Protein AF-A0A354BP98-F1 (afdb_monomer)

Solvent-accessible surface area (backbone atoms only — not comparable to full-atom values): 5024 Å² total; per-residue (Å²): 143,64,80,79,72,76,49,52,73,72,56,44,51,56,46,49,70,67,56,64,78,69,85,75,74,72,70,24,53,71,60,24,44,68,49,39,62,72,77,36,71,86,53,63,88,52,98,58,46,50,58,50,51,48,59,76,40,49,90,78,45,53,68,66,22,55,72,44,47,87,84,78,74,83,73,81,79,126

Secondary structure (DSSP, 8-state):
--TTSSS-HHHHHHHHHHHGGGS--TTHHHHTHHHHHHH-TT--SSTTHHHHHHHHTTTTS-HHHHHHS---------

Mean predicted aligned error: 10.85 Å

pLDDT: mean 72.82, std 14.42, range [37.38, 89.25]

Structure (mmCIF, N/CA/C/O backbone):
data_AF-A0A354BP98-F1
#
_entry.id   AF-A0A354BP98-F1
#
loop_
_atom_site.group_PDB
_atom_site.id
_atom_site.type_symbol
_atom_site.label_atom_id
_atom_site.label_alt_id
_atom_site.label_comp_id
_atom_site.label_asym_id
_atom_site.label_entity_id
_atom_site.label_seq_id
_atom_site.pdbx_PDB_ins_code
_atom_site.Cartn_x
_atom_site.Cartn_y
_atom_site.Cartn_z
_atom_site.occupancy
_atom_site.B_iso_or_equiv
_atom_site.auth_seq_id
_atom_site.auth_comp_id
_atom_site.auth_asym_id
_atom_site.auth_atom_id
_atom_site.pdbx_PDB_model_num
ATOM 1 N N . MET A 1 1 ? -14.003 20.635 0.552 1.00 46.09 1 MET A N 1
ATOM 2 C CA . MET A 1 1 ? -13.534 20.596 1.961 1.00 46.09 1 MET A CA 1
ATOM 3 C C . MET A 1 1 ? -14.614 21.003 2.993 1.00 46.09 1 MET A C 1
ATOM 5 O O . MET A 1 1 ? -14.270 21.579 4.014 1.00 46.09 1 MET A O 1
ATOM 9 N N . GLN A 1 2 ? -15.914 20.711 2.791 1.00 45.50 2 GLN A N 1
ATOM 10 C CA . GLN A 1 2 ? -16.992 21.142 3.721 1.00 45.50 2 GLN A CA 1
ATOM 11 C C . GLN A 1 2 ? -17.846 19.998 4.306 1.00 45.50 2 GLN A C 1
ATOM 13 O O . GLN A 1 2 ? -18.542 20.207 5.295 1.00 45.50 2 GLN A O 1
ATOM 18 N N . ARG A 1 3 ? -17.730 18.764 3.791 1.00 51.88 3 ARG A N 1
ATOM 19 C CA . ARG A 1 3 ? -18.502 17.603 4.281 1.00 51.88 3 ARG A CA 1
ATOM 20 C C . ARG A 1 3 ? -18.162 17.173 5.719 1.00 51.88 3 ARG A C 1
ATOM 22 O O . ARG A 1 3 ? -18.959 16.505 6.357 1.00 51.88 3 ARG A O 1
ATOM 29 N N . ALA A 1 4 ? -17.019 17.600 6.260 1.00 53.03 4 ALA A N 1
ATOM 30 C CA . ALA A 1 4 ? -16.596 17.272 7.625 1.00 53.03 4 ALA A CA 1
ATOM 31 C C . ALA A 1 4 ? -17.265 18.128 8.722 1.00 53.03 4 ALA A C 1
ATOM 33 O O . ALA A 1 4 ? -17.209 17.752 9.888 1.00 53.03 4 ALA A O 1
ATOM 34 N N . ARG A 1 5 ? -17.883 19.274 8.381 1.00 51.06 5 ARG A N 1
ATOM 35 C CA . ARG A 1 5 ? -18.475 20.204 9.368 1.00 51.06 5 ARG A CA 1
ATOM 36 C C . ARG A 1 5 ? -19.912 19.862 9.767 1.00 51.06 5 ARG A C 1
ATOM 38 O O . ARG A 1 5 ? -20.341 20.293 10.828 1.00 51.06 5 ARG A O 1
ATOM 45 N N . GLN A 1 6 ? -20.630 19.123 8.921 1.00 59.00 6 GLN A N 1
ATOM 46 C CA . GLN A 1 6 ? -22.042 18.768 9.120 1.00 59.00 6 GLN A CA 1
ATOM 47 C C . GLN A 1 6 ? -22.249 17.485 9.927 1.00 59.00 6 GLN A C 1
ATOM 49 O O . GLN A 1 6 ? -23.372 17.177 10.309 1.00 59.00 6 GLN A O 1
ATOM 54 N N . VAL A 1 7 ? -2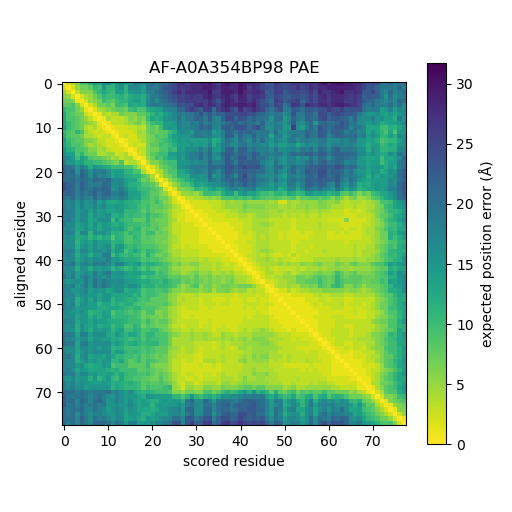1.178 16.741 10.201 1.00 67.06 7 VAL A N 1
ATOM 55 C CA . VAL A 1 7 ? -21.235 15.657 11.178 1.00 67.06 7 VAL A CA 1
ATOM 56 C C . VAL A 1 7 ? -21.404 16.289 12.557 1.00 67.06 7 VAL A C 1
ATOM 58 O O . VAL A 1 7 ? -20.678 17.229 12.879 1.00 67.06 7 VAL A O 1
ATOM 61 N N . ASP A 1 8 ? -22.354 15.801 13.352 1.00 70.00 8 ASP A N 1
ATOM 62 C CA . ASP A 1 8 ? -22.609 16.288 14.711 1.00 70.00 8 ASP A CA 1
ATOM 63 C C . ASP A 1 8 ? -21.314 16.341 15.545 1.00 70.00 8 ASP A C 1
ATOM 65 O O . ASP A 1 8 ? -20.478 15.445 15.434 1.00 70.00 8 ASP A O 1
ATOM 69 N N . GLN A 1 9 ? -21.111 17.379 16.364 1.00 68.50 9 GLN A N 1
ATOM 70 C CA . GLN A 1 9 ? -19.853 17.574 17.106 1.00 68.50 9 GLN A CA 1
ATOM 71 C C . GLN A 1 9 ? -19.521 16.394 18.037 1.00 68.50 9 GLN A C 1
ATOM 73 O O . GLN A 1 9 ? -18.344 16.053 18.192 1.00 68.50 9 GLN A O 1
ATOM 78 N N . SER A 1 10 ? -20.533 15.719 18.593 1.00 73.25 10 SER A N 1
ATOM 79 C CA . SER A 1 10 ? -20.341 14.515 19.407 1.00 73.25 10 SER A CA 1
ATOM 80 C C . SER A 1 10 ? -19.917 13.317 18.547 1.00 73.25 10 SER A C 1
ATOM 82 O O . SER A 1 10 ? -18.976 12.594 18.889 1.00 73.25 10 SER A O 1
ATOM 84 N N . CYS A 1 11 ? -20.505 13.173 17.355 1.00 74.62 11 CYS A N 1
ATOM 85 C CA . CYS A 1 11 ? -20.083 12.184 16.365 1.00 74.62 11 CYS A CA 1
ATOM 86 C C . CYS A 1 11 ? -18.686 12.489 15.807 1.00 74.62 11 CYS A C 1
ATOM 88 O O . CYS A 1 11 ? -17.900 11.568 15.582 1.00 74.62 11 CYS A O 1
ATOM 90 N N . GLN A 1 12 ? -18.324 13.765 15.644 1.00 76.50 12 GLN A N 1
ATOM 91 C CA . GLN A 1 12 ? -16.984 14.173 15.228 1.00 76.50 12 GLN A CA 1
ATOM 92 C C . GLN A 1 12 ? -15.936 13.743 16.249 1.00 76.50 12 GLN A C 1
ATOM 94 O O . GLN A 1 12 ? -14.854 13.329 15.846 1.00 76.50 12 GLN A O 1
ATOM 99 N N . GLN A 1 13 ? -16.228 13.816 17.550 1.00 70.81 13 GLN A N 1
ATOM 100 C CA . GLN A 1 13 ? -15.296 13.370 18.584 1.00 70.81 13 GLN A CA 1
ATOM 101 C C . GLN A 1 13 ? -15.050 11.856 18.509 1.00 70.81 13 GLN A C 1
ATOM 103 O O . GLN A 1 13 ? -13.896 11.428 18.534 1.00 70.81 13 GLN A O 1
ATOM 108 N N . ILE A 1 14 ? -16.106 11.058 18.318 1.00 70.00 14 ILE A N 1
ATOM 109 C CA . ILE A 1 14 ? -16.006 9.600 18.131 1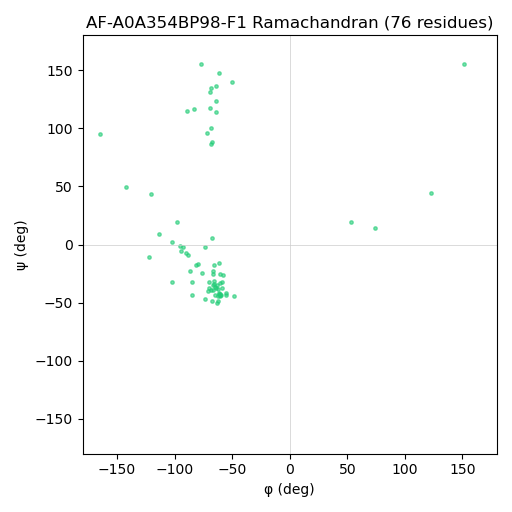.00 70.00 14 ILE A CA 1
ATOM 110 C C . ILE A 1 14 ? -15.201 9.266 16.869 1.00 70.00 14 ILE A C 1
ATOM 112 O O . ILE A 1 14 ? 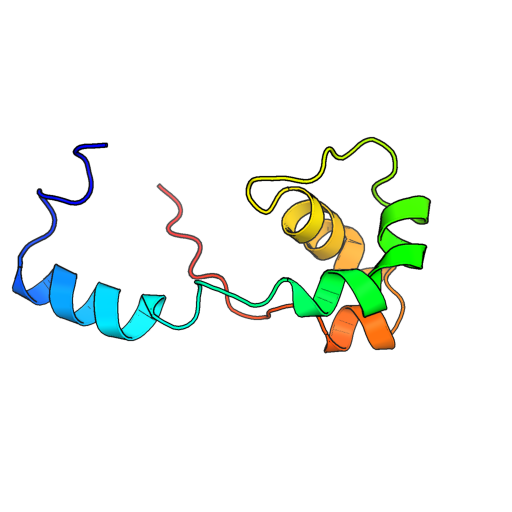-14.318 8.408 16.901 1.00 70.00 14 ILE A O 1
ATOM 116 N N . ILE A 1 15 ? -15.466 9.967 15.763 1.00 71.62 15 ILE A N 1
ATOM 117 C CA . ILE A 1 15 ? -14.727 9.792 14.509 1.00 71.62 15 ILE A CA 1
ATOM 118 C C . ILE A 1 15 ? -13.264 10.168 14.714 1.00 71.62 15 ILE A C 1
ATOM 120 O O . ILE A 1 15 ? -12.413 9.343 14.428 1.00 71.62 15 ILE A O 1
ATOM 124 N N . ARG A 1 16 ? -12.951 11.336 15.290 1.00 64.94 16 ARG A N 1
ATOM 125 C CA . ARG A 1 16 ? -11.568 11.773 15.557 1.00 64.94 16 ARG A CA 1
ATOM 126 C C . ARG A 1 16 ? -10.796 1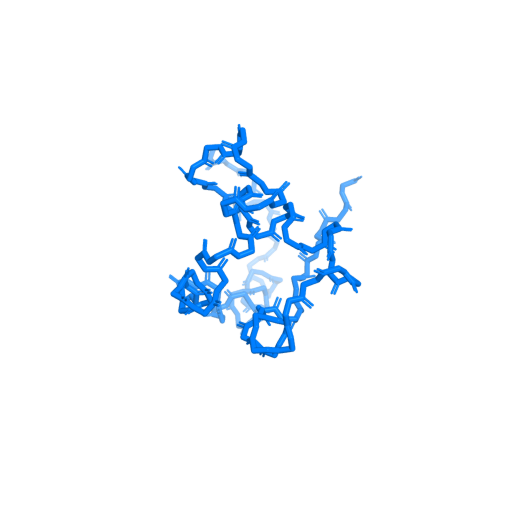0.752 16.388 1.00 64.94 16 ARG A C 1
ATOM 128 O O . ARG A 1 16 ? -9.662 10.447 16.045 1.00 64.94 16 ARG A O 1
ATOM 135 N N . GLN A 1 17 ? -11.404 10.194 17.433 1.00 64.00 17 GLN A N 1
ATOM 136 C CA . GLN A 1 17 ? -10.777 9.164 18.268 1.00 64.00 17 GLN A CA 1
ATOM 137 C C . GLN A 1 17 ? -10.526 7.853 17.501 1.00 64.00 17 GLN A C 1
ATOM 139 O O . GLN A 1 17 ? -9.514 7.194 17.727 1.00 64.00 17 GLN A O 1
ATOM 144 N N . ARG A 1 18 ? -11.409 7.487 16.562 1.00 60.75 18 ARG A N 1
ATOM 145 C CA . ARG A 1 18 ? -11.296 6.260 15.751 1.00 60.75 18 ARG A CA 1
ATOM 146 C C . ARG A 1 18 ? -10.411 6.423 14.508 1.00 60.75 18 ARG A C 1
ATOM 148 O O . ARG A 1 18 ? -9.723 5.482 14.128 1.00 60.75 18 ARG A O 1
ATOM 155 N N . THR A 1 19 ? -10.373 7.609 13.904 1.00 59.50 19 THR A N 1
ATOM 156 C CA . THR A 1 19 ? -9.602 7.933 12.691 1.00 59.50 19 THR A CA 1
ATOM 157 C C . THR A 1 19 ? -8.230 8.541 12.992 1.00 59.50 19 THR A C 1
ATOM 159 O O . THR A 1 19 ? -7.432 8.726 12.076 1.00 59.50 19 THR A O 1
ATOM 162 N N . ALA A 1 20 ? -7.907 8.833 14.260 1.00 53.25 20 ALA A N 1
ATOM 163 C CA . ALA A 1 20 ? -6.584 9.315 14.680 1.00 53.25 20 ALA A CA 1
ATOM 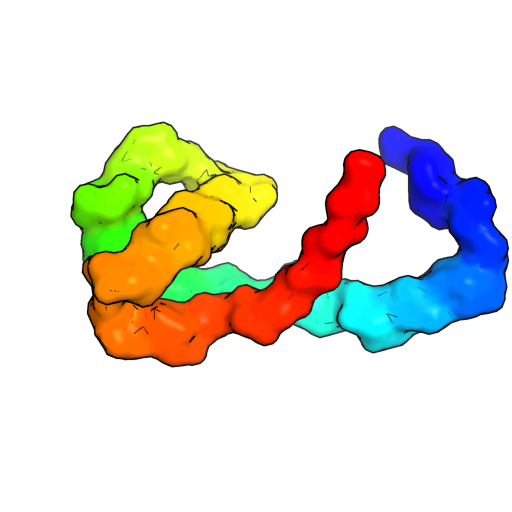164 C C . ALA A 1 20 ? -5.44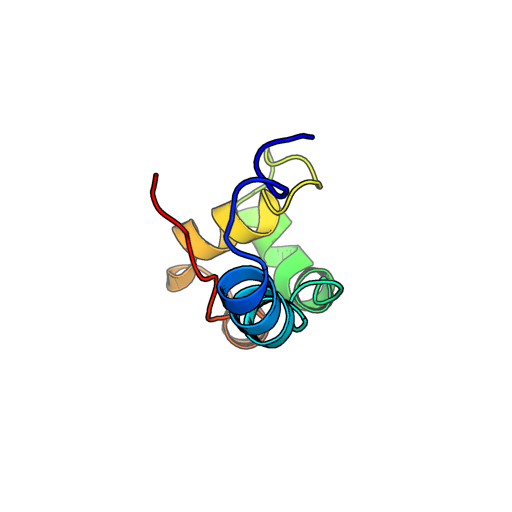0 8.327 14.387 1.00 53.25 20 ALA A C 1
ATOM 166 O O . ALA A 1 20 ? -4.282 8.732 14.357 1.00 53.25 20 ALA A O 1
ATOM 167 N N . ARG A 1 21 ? -5.741 7.051 14.104 1.00 50.66 21 ARG A N 1
ATOM 168 C CA . ARG A 1 21 ? -4.740 6.039 13.719 1.00 50.66 21 ARG A CA 1
ATOM 169 C C . ARG A 1 21 ? -4.188 6.198 12.297 1.00 50.66 21 ARG A C 1
ATOM 171 O O . ARG A 1 21 ? -3.346 5.411 11.889 1.00 50.66 21 ARG A O 1
ATOM 178 N N . TRP A 1 22 ? -4.663 7.176 11.527 1.00 52.62 22 TRP A N 1
ATOM 179 C CA . TRP A 1 22 ? -4.561 7.124 10.066 1.00 52.62 22 TRP A CA 1
ATOM 180 C C . TRP A 1 22 ? -3.648 8.166 9.410 1.00 52.62 22 TRP A C 1
ATOM 182 O O . TRP A 1 22 ? -3.628 8.271 8.189 1.00 52.62 22 TRP A O 1
ATOM 192 N N . LYS A 1 23 ? -2.861 8.928 10.180 1.00 51.50 23 LYS A N 1
ATOM 193 C CA . LYS A 1 23 ? -1.962 9.940 9.592 1.00 51.50 23 LYS A CA 1
ATOM 194 C C . LYS A 1 23 ? -0.548 9.483 9.237 1.00 51.50 23 LYS A C 1
ATOM 196 O O . LYS A 1 23 ? 0.145 10.255 8.591 1.00 51.50 23 LYS A O 1
ATOM 201 N N . ALA A 1 24 ? -0.110 8.274 9.573 1.00 53.59 24 ALA A N 1
ATOM 202 C CA . ALA A 1 24 ? 1.201 7.803 9.125 1.00 53.59 24 ALA A CA 1
ATOM 203 C C . ALA A 1 24 ? 1.337 6.292 9.302 1.00 53.59 24 ALA A C 1
ATOM 205 O O . ALA A 1 24 ? 1.725 5.818 10.363 1.00 53.59 24 ALA A O 1
ATOM 206 N N . ALA A 1 25 ? 1.056 5.529 8.254 1.00 54.56 25 ALA A N 1
ATOM 207 C CA . ALA A 1 25 ? 1.589 4.178 8.150 1.00 54.56 25 ALA A CA 1
ATOM 208 C C . ALA A 1 25 ? 1.960 3.882 6.696 1.00 54.56 25 ALA A C 1
ATOM 210 O O . ALA A 1 25 ? 1.626 2.840 6.156 1.00 54.56 25 ALA A O 1
ATOM 211 N N . ASP A 1 26 ? 2.706 4.793 6.066 1.00 61.75 26 ASP A N 1
ATOM 212 C CA . ASP A 1 26 ? 3.435 4.493 4.826 1.00 61.75 26 ASP A CA 1
ATOM 213 C C . ASP A 1 26 ? 4.591 3.493 5.057 1.00 61.75 26 ASP A C 1
ATOM 215 O O . ASP A 1 26 ? 5.354 3.202 4.140 1.00 61.75 26 ASP A O 1
ATOM 219 N N . GLY A 1 27 ? 4.728 2.937 6.270 1.00 70.88 27 GLY A N 1
ATOM 220 C CA . GLY A 1 27 ? 5.737 1.937 6.625 1.00 70.88 27 GLY A CA 1
ATOM 221 C C . GLY A 1 27 ? 5.642 0.648 5.805 1.00 70.88 27 GLY A C 1
ATOM 222 O O . GLY A 1 27 ? 6.664 0.013 5.561 1.00 70.88 27 GLY A O 1
ATOM 223 N N . TYR A 1 28 ? 4.457 0.311 5.280 1.00 79.25 28 TYR A N 1
ATOM 224 C CA . TYR A 1 28 ? 4.312 -0.832 4.375 1.00 79.25 28 TYR A CA 1
ATOM 225 C C . TYR A 1 28 ? 5.030 -0.613 3.036 1.00 79.25 28 TYR A C 1
ATOM 227 O O . TYR A 1 28 ? 5.384 -1.587 2.383 1.00 79.25 28 TYR A O 1
ATOM 235 N N . ARG A 1 29 ? 5.283 0.638 2.609 1.00 78.94 29 ARG A N 1
ATOM 236 C CA . ARG A 1 29 ? 5.857 0.924 1.281 1.00 78.94 29 ARG A CA 1
ATOM 237 C C . ARG A 1 29 ? 7.228 0.292 1.078 1.00 78.94 29 ARG A C 1
ATOM 239 O O . ARG A 1 29 ? 7.541 -0.089 -0.041 1.00 78.94 29 ARG A O 1
ATOM 246 N N . LEU A 1 30 ? 8.034 0.184 2.134 1.00 81.75 30 LEU A N 1
ATOM 247 C CA . LEU A 1 30 ? 9.356 -0.442 2.060 1.00 81.75 30 LEU A CA 1
ATOM 248 C C . LEU A 1 30 ? 9.242 -1.965 1.949 1.00 81.75 30 LEU A C 1
ATOM 250 O O . LEU A 1 30 ? 9.855 -2.556 1.066 1.00 81.75 30 LEU A O 1
ATOM 254 N N . ALA A 1 31 ? 8.411 -2.582 2.792 1.00 85.06 31 ALA A N 1
ATOM 255 C CA . ALA A 1 31 ? 8.161 -4.023 2.767 1.00 85.06 31 ALA A CA 1
ATOM 256 C C . ALA A 1 31 ? 7.496 -4.476 1.456 1.00 85.06 31 ALA A C 1
ATOM 258 O O . ALA A 1 31 ? 7.832 -5.522 0.912 1.00 85.06 31 ALA A O 1
ATOM 259 N N . CYS A 1 32 ? 6.590 -3.656 0.928 1.00 87.62 32 CYS A N 1
ATOM 260 C CA . CYS A 1 32 ? 5.828 -3.923 -0.284 1.00 87.62 32 CYS A CA 1
ATOM 261 C C . CYS A 1 32 ? 6.474 -3.370 -1.556 1.00 87.62 32 CYS A C 1
ATOM 263 O O . CYS A 1 32 ? 5.937 -3.590 -2.631 1.00 87.62 32 CYS A O 1
ATOM 265 N N . ALA A 1 33 ? 7.612 -2.671 -1.492 1.00 86.31 33 ALA A N 1
ATOM 266 C CA . ALA A 1 33 ? 8.281 -2.114 -2.671 1.00 86.31 33 ALA A CA 1
ATOM 267 C C . ALA A 1 33 ? 8.453 -3.108 -3.845 1.00 86.31 33 ALA A C 1
ATOM 269 O O . ALA A 1 33 ? 8.187 -2.707 -4.984 1.00 86.31 33 ALA A O 1
ATOM 270 N N . PRO A 1 34 ? 8.874 -4.375 -3.632 1.00 88.25 34 PRO A N 1
ATOM 271 C CA . PRO A 1 34 ? 8.972 -5.338 -4.730 1.00 88.25 34 PRO A CA 1
ATOM 272 C C . PRO A 1 34 ? 7.597 -5.742 -5.279 1.00 88.25 34 PRO A C 1
ATOM 274 O O . PRO A 1 34 ? 7.429 -5.830 -6.495 1.00 88.25 34 PRO A O 1
ATOM 277 N N . ASP A 1 35 ? 6.604 -5.924 -4.409 1.00 88.25 35 ASP A N 1
ATOM 278 C CA . ASP A 1 35 ? 5.246 -6.302 -4.807 1.00 88.25 35 ASP A CA 1
ATOM 279 C C . ASP A 1 35 ? 4.520 -5.164 -5.524 1.00 88.25 35 ASP A C 1
ATOM 281 O O . ASP A 1 35 ? 3.856 -5.402 -6.524 1.00 88.25 35 ASP A O 1
ATOM 285 N N . VAL A 1 36 ? 4.724 -3.911 -5.111 1.00 87.75 36 VAL A N 1
ATOM 286 C CA . VAL A 1 36 ? 4.204 -2.726 -5.807 1.00 87.75 36 VAL A CA 1
ATOM 287 C C . VAL A 1 36 ? 4.757 -2.655 -7.225 1.00 87.75 36 VAL A C 1
ATOM 289 O O . VAL A 1 36 ? 4.002 -2.421 -8.160 1.00 87.75 36 VAL A O 1
ATOM 292 N N . LYS A 1 37 ? 6.057 -2.902 -7.421 1.00 87.62 37 LYS A N 1
ATOM 293 C CA . LYS A 1 37 ? 6.652 -2.914 -8.767 1.00 87.62 37 LYS A CA 1
ATOM 294 C C . LYS A 1 37 ? 6.125 -4.055 -9.637 1.00 87.62 37 LYS A C 1
ATOM 296 O O . LYS A 1 37 ? 6.070 -3.902 -10.852 1.00 87.62 37 LYS A O 1
ATOM 301 N N . ARG A 1 38 ? 5.774 -5.191 -9.031 1.00 89.25 38 ARG A N 1
ATOM 302 C CA . ARG A 1 38 ? 5.318 -6.396 -9.737 1.00 89.25 38 ARG A CA 1
ATOM 303 C C . ARG A 1 38 ? 3.819 -6.368 -10.046 1.00 89.25 38 ARG A C 1
ATOM 305 O O . ARG A 1 38 ? 3.429 -6.747 -11.142 1.00 89.25 38 ARG A O 1
ATOM 312 N N . MET A 1 39 ? 3.002 -5.941 -9.086 1.00 87.25 39 MET A N 1
ATOM 313 C CA . MET A 1 39 ? 1.534 -5.999 -9.131 1.00 87.25 39 MET A CA 1
ATOM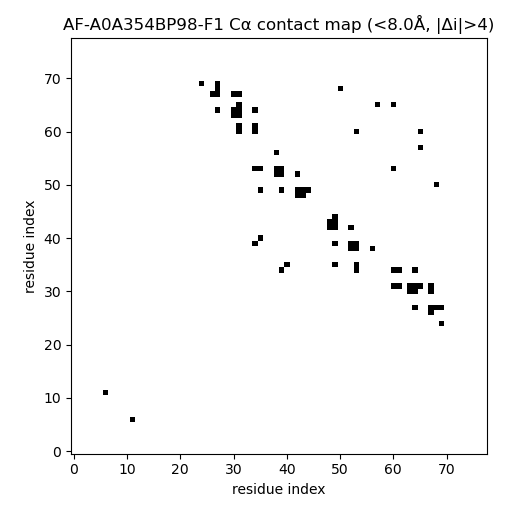 314 C C . MET A 1 39 ? 0.903 -4.644 -9.461 1.00 87.25 39 MET A C 1
ATOM 316 O O . MET A 1 39 ? -0.105 -4.593 -10.151 1.00 87.25 39 MET A O 1
ATOM 320 N N . CYS A 1 40 ? 1.526 -3.542 -9.038 1.00 88.94 40 CYS A N 1
ATOM 321 C CA . CYS A 1 40 ? 0.997 -2.183 -9.179 1.00 88.94 40 CYS A CA 1
ATOM 322 C C . CYS A 1 40 ? 1.913 -1.239 -9.997 1.00 88.94 40 CYS A C 1
ATOM 324 O O . CYS A 1 40 ? 2.102 -0.090 -9.588 1.00 88.94 40 CYS A O 1
ATOM 326 N N . PRO A 1 41 ? 2.503 -1.656 -11.140 1.00 86.31 41 PRO A N 1
ATOM 327 C CA . PRO A 1 41 ? 3.495 -0.846 -11.859 1.00 86.31 41 PRO A CA 1
ATOM 328 C C . PRO A 1 41 ? 2.919 0.441 -12.469 1.00 86.31 41 PRO A C 1
ATOM 330 O O . PRO A 1 41 ? 3.654 1.401 -12.685 1.00 86.31 41 PRO A O 1
ATOM 333 N N . THR A 1 42 ? 1.616 0.465 -12.753 1.00 86.44 42 THR A N 1
ATOM 334 C CA . THR A 1 42 ? 0.898 1.604 -13.349 1.00 86.44 42 THR A CA 1
ATOM 335 C C . THR A 1 42 ? 0.232 2.504 -12.308 1.00 86.44 42 THR A C 1
ATOM 337 O O . THR A 1 42 ? -0.401 3.496 -12.664 1.00 86.44 42 THR A O 1
ATOM 340 N N . VAL A 1 43 ? 0.348 2.169 -11.020 1.00 86.00 43 VAL A N 1
ATOM 341 C CA . VAL A 1 43 ? -0.332 2.891 -9.945 1.00 86.00 43 VAL A CA 1
ATOM 342 C C . VAL A 1 43 ? 0.547 4.029 -9.455 1.00 86.00 43 VAL A C 1
ATOM 344 O O . VAL A 1 43 ? 1.607 3.818 -8.866 1.00 86.00 43 VAL A O 1
ATOM 347 N N . GLU A 1 44 ? 0.085 5.258 -9.658 1.00 80.06 44 GLU A N 1
ATOM 348 C CA . GLU A 1 44 ? 0.819 6.430 -9.197 1.00 80.06 44 GLU A CA 1
ATOM 349 C C . GLU A 1 44 ? 0.831 6.527 -7.661 1.00 80.06 44 GLU A C 1
ATOM 351 O O . GLU A 1 44 ? -0.227 6.404 -7.023 1.00 80.06 44 GLU A O 1
ATOM 356 N N . PRO A 1 45 ? 1.998 6.813 -7.051 1.00 75.25 45 PRO A N 1
ATOM 357 C CA . PRO A 1 45 ? 2.102 7.035 -5.617 1.00 75.25 45 PRO A CA 1
ATOM 358 C C . PRO A 1 45 ? 1.305 8.277 -5.204 1.00 75.25 45 PRO A C 1
ATOM 360 O O . PRO A 1 45 ? 1.536 9.378 -5.694 1.00 75.25 45 PRO A O 1
ATOM 363 N N . GLY A 1 46 ? 0.369 8.102 -4.274 1.00 75.25 46 GLY A N 1
ATOM 364 C CA . GLY A 1 46 ? -0.482 9.180 -3.770 1.00 75.25 46 GLY A CA 1
ATOM 365 C C . GLY A 1 46 ? -1.838 8.663 -3.304 1.00 75.25 46 GLY A C 1
ATOM 366 O O . GLY A 1 46 ? -2.275 7.594 -3.725 1.00 75.25 46 GLY A O 1
ATOM 367 N N . GLU A 1 47 ? -2.478 9.400 -2.393 1.00 72.31 47 GLU A N 1
ATOM 368 C CA . GLU A 1 47 ? -3.885 9.208 -1.982 1.00 72.31 47 GLU A CA 1
ATOM 369 C C . GLU A 1 47 ? -4.276 7.783 -1.530 1.00 72.31 47 GLU A C 1
ATOM 371 O O . GLU A 1 47 ? -5.450 7.434 -1.513 1.00 72.31 47 GLU A O 1
ATOM 376 N N . GLY A 1 48 ? -3.311 6.936 -1.155 1.00 77.69 48 GLY A N 1
ATOM 377 C CA . GLY A 1 48 ? -3.582 5.538 -0.801 1.00 77.69 48 GLY A CA 1
ATOM 378 C C . GLY A 1 48 ? -3.896 4.621 -1.994 1.00 77.69 48 GLY A C 1
ATOM 379 O O . GLY A 1 48 ? -4.332 3.491 -1.783 1.00 77.69 48 GLY A O 1
ATOM 380 N N . ARG A 1 49 ? -3.634 5.046 -3.238 1.00 83.25 49 ARG A N 1
ATOM 381 C CA . ARG A 1 49 ? -3.850 4.210 -4.435 1.00 83.25 49 ARG A CA 1
ATOM 382 C C . ARG A 1 49 ? -3.012 2.933 -4.428 1.00 83.25 49 ARG A C 1
ATOM 384 O O . ARG A 1 49 ? -3.534 1.858 -4.695 1.00 83.25 49 ARG A O 1
ATOM 391 N N . ILE A 1 50 ? -1.737 3.038 -4.048 1.00 84.81 50 ILE A N 1
ATOM 392 C CA . ILE A 1 50 ? -0.848 1.873 -3.909 1.00 84.81 50 ILE A CA 1
ATOM 393 C C . ILE A 1 50 ? -1.397 0.896 -2.868 1.00 84.81 50 ILE A C 1
ATOM 395 O O . ILE A 1 50 ? -1.409 -0.304 -3.108 1.00 84.81 50 ILE A O 1
ATOM 399 N N . LEU A 1 51 ? -1.891 1.404 -1.736 1.00 82.44 51 LEU A N 1
ATOM 400 C CA . LEU A 1 51 ? -2.492 0.562 -0.704 1.00 82.44 51 LEU A CA 1
ATOM 401 C C . LEU A 1 51 ? -3.713 -0.187 -1.243 1.00 82.44 51 LEU A C 1
ATOM 403 O O . LEU A 1 51 ? -3.856 -1.369 -0.970 1.00 82.44 51 LEU A O 1
ATOM 407 N N . THR A 1 52 ? -4.555 0.496 -2.020 1.00 83.81 52 THR A N 1
ATOM 408 C CA . THR A 1 52 ? -5.751 -0.100 -2.632 1.00 83.81 52 THR A CA 1
ATOM 409 C C . THR A 1 52 ? -5.365 -1.221 -3.591 1.00 83.81 52 THR A C 1
ATOM 411 O O . THR A 1 52 ? -5.858 -2.331 -3.452 1.00 83.81 52 THR A O 1
ATOM 414 N N . CYS A 1 53 ? -4.408 -0.972 -4.488 1.00 87.94 53 CYS A N 1
ATOM 415 C CA . CYS A 1 53 ? -3.924 -1.998 -5.410 1.00 87.94 53 CYS A CA 1
ATOM 416 C C . CYS A 1 53 ? -3.298 -3.195 -4.672 1.00 87.94 53 CYS A C 1
ATOM 418 O O . CYS A 1 53 ? -3.569 -4.344 -5.000 1.00 87.94 53 CYS A O 1
ATOM 420 N N . LEU A 1 54 ? -2.509 -2.955 -3.620 1.00 86.31 54 LEU A N 1
ATOM 421 C CA . LEU A 1 54 ? -1.971 -4.045 -2.802 1.00 86.31 54 LEU A CA 1
ATOM 422 C C . LEU A 1 54 ? -3.078 -4.820 -2.071 1.00 86.31 54 LEU A C 1
ATOM 424 O O . LEU A 1 54 ? -2.972 -6.031 -1.946 1.00 86.31 54 LEU A O 1
ATOM 428 N N . GLN A 1 55 ? -4.136 -4.154 -1.602 1.00 83.38 55 GLN A N 1
ATOM 429 C CA . GLN A 1 55 ? -5.291 -4.821 -0.991 1.00 83.38 55 GLN A CA 1
ATOM 430 C C . GLN A 1 55 ? -6.066 -5.673 -2.003 1.00 83.38 55 GLN A C 1
ATOM 432 O O . GLN A 1 55 ? -6.477 -6.776 -1.666 1.00 83.38 55 GLN A O 1
ATOM 437 N N . GLU A 1 56 ? -6.229 -5.209 -3.242 1.00 85.75 56 GLU A N 1
ATOM 438 C CA . GLU A 1 56 ? -6.846 -6.000 -4.319 1.00 85.75 56 GLU A CA 1
ATOM 439 C C . GLU A 1 56 ? -6.028 -7.253 -4.648 1.00 85.75 56 GLU A C 1
ATOM 441 O O . GLU A 1 56 ? -6.589 -8.312 -4.923 1.00 85.75 56 GLU A O 1
ATOM 446 N N . HIS A 1 57 ? -4.704 -7.145 -4.556 1.00 86.88 57 HIS A N 1
ATOM 447 C CA . HIS A 1 57 ? -3.769 -8.240 -4.787 1.00 86.88 57 HIS A CA 1
ATOM 448 C C . HIS A 1 57 ? -3.302 -8.925 -3.499 1.00 86.88 57 HIS A C 1
ATOM 450 O O . HIS A 1 57 ? -2.282 -9.606 -3.529 1.00 86.88 57 HIS A O 1
ATOM 456 N N . GLU A 1 58 ? -4.019 -8.790 -2.373 1.00 83.31 58 GLU A N 1
ATOM 457 C CA . GLU A 1 58 ? -3.528 -9.226 -1.054 1.00 83.31 58 GLU A CA 1
ATOM 458 C C . GLU A 1 58 ? -3.163 -10.716 -0.975 1.00 83.31 58 GLU A C 1
ATOM 460 O O . GLU A 1 58 ? -2.302 -11.100 -0.185 1.00 83.31 58 GLU A O 1
ATOM 465 N N . GLN A 1 59 ? -3.790 -11.538 -1.821 1.00 84.31 59 GLN A N 1
ATOM 466 C CA . GLN A 1 59 ? -3.552 -12.979 -1.936 1.00 84.31 59 GLN A CA 1
ATOM 467 C C . GLN A 1 59 ? -2.253 -13.316 -2.684 1.00 84.31 59 GLN A C 1
ATOM 469 O O . GLN A 1 59 ? -1.673 -14.373 -2.452 1.00 84.31 59 GLN A O 1
ATOM 474 N N . ASP A 1 60 ? -1.788 -12.408 -3.545 1.00 86.81 60 ASP A N 1
ATOM 475 C CA . ASP A 1 60 ? -0.601 -12.561 -4.392 1.00 86.81 60 ASP A CA 1
ATOM 476 C C . ASP A 1 60 ? 0.623 -11.802 -3.846 1.00 86.81 60 ASP A C 1
ATOM 478 O O . ASP A 1 60 ? 1.684 -11.776 -4.484 1.00 86.81 60 ASP A O 1
ATOM 482 N N . LEU A 1 61 ? 0.492 -11.145 -2.689 1.00 87.00 61 LEU A N 1
ATOM 483 C CA . LEU A 1 61 ? 1.582 -10.422 -2.035 1.00 87.00 61 LEU A CA 1
ATOM 484 C C . LEU A 1 61 ? 2.553 -11.360 -1.327 1.00 87.00 61 LEU A C 1
ATOM 486 O O . LEU A 1 61 ? 2.196 -12.441 -0.863 1.00 87.00 61 LEU A O 1
ATOM 490 N N . SER A 1 62 ? 3.790 -10.890 -1.155 1.00 87.44 62 SER A N 1
ATOM 491 C CA . SER A 1 62 ? 4.708 -11.531 -0.220 1.00 87.44 62 SER A CA 1
ATOM 492 C C . SER A 1 62 ? 4.163 -11.471 1.209 1.00 87.44 62 SER A C 1
ATOM 494 O O . SER A 1 62 ? 3.522 -10.497 1.616 1.00 87.44 62 SER A O 1
ATOM 496 N N . GLU A 1 63 ? 4.470 -12.495 2.004 1.00 87.00 63 GLU A N 1
ATOM 497 C CA . GLU A 1 63 ? 4.044 -12.569 3.404 1.00 87.00 63 GLU A CA 1
ATOM 498 C C . GLU A 1 63 ? 4.484 -11.326 4.199 1.00 87.00 63 GLU A C 1
ATOM 500 O O . GLU A 1 63 ? 3.695 -10.735 4.937 1.00 87.00 63 GLU A O 1
ATOM 505 N N . THR A 1 64 ? 5.713 -10.858 3.967 1.00 85.75 64 THR A N 1
ATOM 506 C CA . THR A 1 64 ? 6.272 -9.643 4.576 1.00 85.75 64 THR A CA 1
ATOM 507 C C . THR A 1 64 ? 5.449 -8.397 4.245 1.00 85.75 64 THR A C 1
ATOM 509 O O . THR A 1 64 ? 5.181 -7.570 5.123 1.00 85.75 64 THR A O 1
ATOM 512 N N . CYS A 1 65 ? 5.024 -8.253 2.988 1.00 87.06 65 CYS A N 1
ATOM 513 C CA . CYS A 1 65 ? 4.178 -7.145 2.572 1.00 87.06 65 CYS A CA 1
ATOM 514 C C . CYS A 1 65 ? 2.785 -7.259 3.203 1.00 87.06 65 CYS A C 1
ATOM 516 O O . CYS A 1 65 ? 2.327 -6.312 3.842 1.00 87.06 65 CYS A O 1
ATOM 518 N N . TYR A 1 66 ? 2.157 -8.434 3.127 1.00 85.00 66 TYR A N 1
ATOM 519 C CA . TYR A 1 66 ? 0.827 -8.69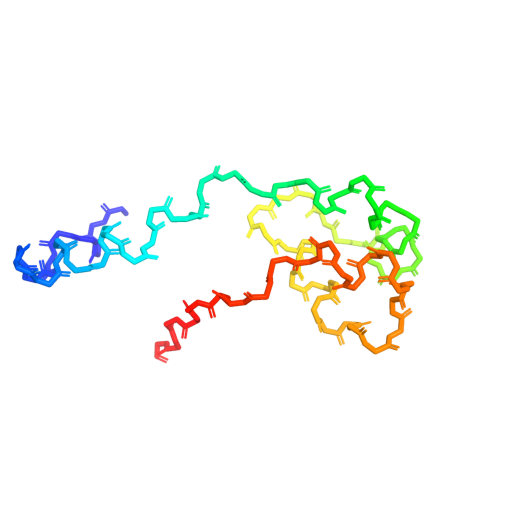4 3.679 1.00 85.00 66 TYR A CA 1
ATOM 520 C C . TYR A 1 66 ? 0.735 -8.446 5.194 1.00 85.00 66 TYR A C 1
ATOM 522 O O . TYR A 1 66 ? -0.269 -7.921 5.686 1.00 85.00 66 TYR A O 1
ATOM 530 N N . GLN A 1 67 ? 1.782 -8.785 5.950 1.00 84.25 67 GLN A N 1
ATOM 531 C CA . GLN A 1 67 ? 1.865 -8.491 7.384 1.00 84.25 67 GLN A CA 1
ATOM 532 C C . GLN A 1 67 ? 2.045 -6.993 7.670 1.00 84.25 67 GLN A C 1
ATOM 534 O O . GLN A 1 67 ? 1.553 -6.496 8.682 1.00 84.25 67 GLN A O 1
ATOM 539 N N . SER A 1 68 ? 2.724 -6.271 6.777 1.00 83.75 68 SER A N 1
ATOM 540 C CA . SER A 1 68 ? 2.994 -4.836 6.920 1.00 83.75 68 SER A CA 1
ATOM 541 C C . SER A 1 68 ? 1.817 -3.955 6.499 1.00 83.75 68 SER A C 1
ATOM 543 O O . SER A 1 68 ? 1.783 -2.773 6.850 1.00 83.75 68 SER A O 1
ATOM 545 N N . LEU A 1 69 ? 0.858 -4.496 5.741 1.00 80.88 69 LEU A N 1
ATOM 546 C CA . LEU A 1 69 ? -0.299 -3.743 5.278 1.00 80.88 69 LEU A CA 1
ATOM 547 C C . LEU A 1 69 ? -1.182 -3.277 6.449 1.00 80.88 69 LEU A C 1
ATOM 549 O O . LEU A 1 69 ? -1.504 -4.063 7.345 1.00 80.88 69 LEU A O 1
ATOM 553 N N . PRO A 1 70 ? -1.652 -2.017 6.438 1.00 74.12 70 PRO A N 1
ATOM 554 C CA . PRO A 1 70 ? -2.620 -1.539 7.414 1.00 74.12 70 PRO A CA 1
ATOM 555 C C . PRO A 1 70 ? -3.975 -2.231 7.199 1.00 74.12 70 PRO A C 1
ATOM 557 O O . PRO A 1 70 ? -4.766 -1.853 6.335 1.00 74.12 70 PRO A O 1
ATOM 560 N N . LYS A 1 71 ? -4.256 -3.247 8.018 1.00 64.06 71 LYS A N 1
ATOM 561 C CA . LYS A 1 71 ? -5.548 -3.942 8.059 1.00 64.06 71 LYS A CA 1
ATOM 562 C C . LYS A 1 71 ? -6.506 -3.152 8.947 1.00 64.06 71 LYS A C 1
ATOM 564 O O . LYS A 1 71 ? -6.252 -2.981 10.137 1.00 64.06 71 LYS A O 1
ATOM 569 N N . GLY A 1 72 ? -7.596 -2.642 8.374 1.00 58.66 72 GLY A N 1
ATOM 570 C CA . GLY A 1 72 ? -8.626 -1.919 9.133 1.00 58.66 72 GLY A CA 1
ATOM 571 C C . GLY A 1 72 ? -8.911 -0.499 8.652 1.00 58.66 72 GLY A C 1
ATOM 572 O O . GLY A 1 72 ? -9.056 0.414 9.465 1.00 58.66 72 GLY A O 1
ATOM 573 N N . GLN A 1 73 ? -9.031 -0.297 7.340 1.00 55.53 73 GLN A N 1
ATOM 574 C CA . GLN A 1 73 ? -9.683 0.900 6.825 1.00 55.53 73 GLN A CA 1
ATOM 575 C C . GLN A 1 73 ? -11.180 0.813 7.134 1.00 55.53 73 GLN A C 1
ATOM 577 O O . GLN A 1 73 ? -11.882 -0.070 6.645 1.00 55.53 73 GLN A O 1
ATOM 582 N N . LEU A 1 74 ? -11.683 1.753 7.938 1.00 52.03 74 LEU A N 1
ATOM 583 C CA . LEU A 1 74 ? -13.108 2.063 7.960 1.00 52.03 74 LEU A CA 1
ATOM 584 C C . LEU A 1 74 ? -13.447 2.685 6.606 1.00 52.03 74 LEU A C 1
ATOM 586 O O . LEU A 1 74 ? -13.355 3.898 6.417 1.00 52.03 74 LEU A O 1
ATOM 590 N N . HIS A 1 75 ? -13.780 1.835 5.640 1.00 51.22 75 HIS A N 1
ATOM 591 C CA . HIS A 1 75 ? -14.320 2.272 4.369 1.00 51.22 75 HIS A CA 1
ATOM 592 C C . HIS A 1 75 ? -15.747 2.756 4.647 1.00 51.22 75 HIS A C 1
ATOM 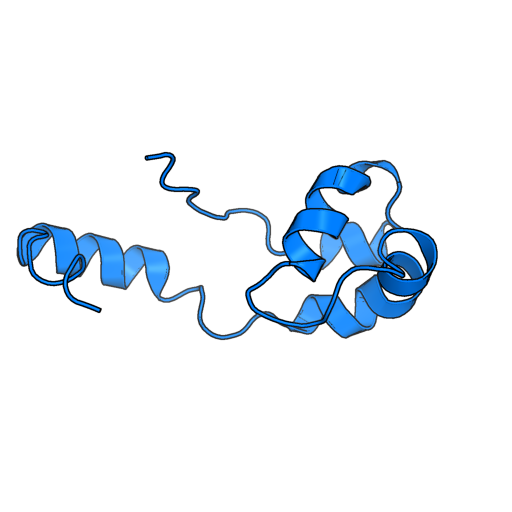594 O O . HIS A 1 75 ? -16.680 1.961 4.752 1.00 51.22 75 HIS A O 1
ATOM 600 N N . PHE A 1 76 ? -15.920 4.066 4.839 1.00 49.34 76 PHE A N 1
ATOM 601 C CA . PHE A 1 76 ? -17.246 4.677 4.804 1.00 49.34 76 PHE A CA 1
ATOM 602 C C . PHE A 1 76 ? -17.740 4.592 3.359 1.00 49.34 76 PHE A C 1
ATOM 604 O O . PHE A 1 76 ? -17.493 5.481 2.548 1.00 49.34 76 PHE A O 1
ATOM 611 N N . ARG A 1 77 ? -18.362 3.457 3.031 1.00 48.00 77 ARG A N 1
ATOM 612 C CA . ARG A 1 77 ? -19.078 3.239 1.779 1.00 48.00 77 ARG A CA 1
ATOM 613 C C . ARG A 1 77 ? -20.252 4.217 1.765 1.00 48.00 77 ARG A C 1
ATOM 615 O O . ARG A 1 77 ? -21.098 4.154 2.654 1.00 48.00 77 ARG A O 1
ATOM 622 N N . ASN A 1 78 ? -20.207 5.167 0.834 1.00 37.38 78 ASN A N 1
ATOM 623 C CA . ASN A 1 78 ? -21.257 6.160 0.619 1.00 37.38 78 ASN A CA 1
ATOM 624 C C . ASN A 1 78 ? -22.491 5.519 -0.010 1.00 37.38 78 ASN A C 1
ATOM 626 O O . ASN A 1 78 ? -22.300 4.700 -0.935 1.00 37.38 78 ASN A O 1
#

Foldseek 3Di:
DPPLPPQPPVNNVVCCVVCVVPPDLCVLCVQCVVVCVVQVVPFDPDDCSSLVSCVVCLVVGDPSSNVSRDPDDPPPDD

Radius of gyration: 15.09 Å; Cα contacts (8 Å, |Δi|>4): 40; chains: 1; bounding box: 32×34×33 Å

Sequence (78 aa):
MQRARQVDQSCQQIIRQRTARWKAADGYRLACAPDVKRMCPTVEPGEGRILTCLQEHEQDLSETCYQSLPKGQLHFRN